Protein AF-A0A2K2UBZ1-F1 (afdb_monomer_lite)

InterPro domains:
  IPR005119 LysR, substrate-binding [PF03466] (10-72)

Sequence (76 aa):
MSSNFGAFPLKNLVKNDLGFTFLPRFAVASELRAGELVEFEAGLGETVITAACCWHKDKWASPLISLFSGLCESGW

Structure (mmCIF, N/CA/C/O backbone):
data_AF-A0A2K2UBZ1-F1
#
_entry.id   AF-A0A2K2UBZ1-F1
#
loop_
_atom_site.group_PDB
_atom_site.id
_atom_site.type_symbol
_atom_site.label_atom_id
_atom_site.label_alt_id
_atom_site.label_comp_id
_atom_site.label_asym_id
_atom_site.label_entity_id
_atom_site.label_seq_id
_atom_site.pdbx_PDB_ins_code
_atom_site.Cartn_x
_atom_site.Cartn_y
_atom_site.Cartn_z
_atom_site.occupancy
_atom_site.B_iso_or_equiv
_atom_site.auth_seq_id
_atom_site.auth_comp_id
_atom_site.auth_asym_id
_atom_site.auth_atom_id
_atom_site.pdbx_PDB_model_num
ATOM 1 N N . MET A 1 1 ? 14.335 -0.135 18.054 1.00 32.19 1 MET A N 1
ATOM 2 C CA . MET A 1 1 ? 13.941 1.208 17.576 1.00 32.19 1 MET A CA 1
ATOM 3 C C . MET A 1 1 ? 12.817 1.023 16.575 1.00 32.19 1 MET A C 1
ATOM 5 O O . MET A 1 1 ? 13.085 0.604 15.460 1.00 32.19 1 MET A O 1
ATOM 9 N N . SER A 1 2 ? 11.567 1.212 17.008 1.00 34.59 2 SER A N 1
ATOM 10 C CA . SER A 1 2 ? 10.405 1.115 16.120 1.00 34.59 2 SER A CA 1
ATOM 11 C C . SER A 1 2 ? 10.315 2.420 15.335 1.00 34.59 2 SER A C 1
ATOM 13 O O . SER A 1 2 ? 10.063 3.480 15.904 1.00 34.59 2 SER A O 1
ATOM 15 N N . SER A 1 3 ? 10.657 2.371 14.054 1.00 33.56 3 SER A N 1
ATOM 16 C CA . SER A 1 3 ? 10.545 3.498 13.138 1.00 33.56 3 SER A CA 1
ATOM 17 C C . SER A 1 3 ? 9.069 3.842 12.939 1.00 33.56 3 SER A C 1
ATOM 19 O O . SER A 1 3 ? 8.345 3.089 12.292 1.00 33.56 3 SER A O 1
ATOM 21 N N . ASN A 1 4 ? 8.641 4.992 13.470 1.00 37.31 4 ASN A N 1
ATOM 22 C CA . ASN A 1 4 ? 7.341 5.624 13.218 1.00 37.31 4 ASN A CA 1
ATOM 23 C C . ASN A 1 4 ? 7.251 6.141 11.769 1.00 37.31 4 ASN A C 1
ATOM 25 O O . ASN A 1 4 ? 7.139 7.340 11.518 1.00 37.31 4 ASN A O 1
ATOM 29 N N . PHE A 1 5 ? 7.336 5.240 10.794 1.00 39.97 5 PHE A N 1
ATOM 30 C CA . PHE A 1 5 ? 7.090 5.561 9.396 1.00 39.97 5 PHE A CA 1
ATOM 31 C C . PHE A 1 5 ? 5.565 5.585 9.186 1.00 39.97 5 PHE A C 1
ATOM 33 O O . PHE A 1 5 ? 4.932 4.539 9.099 1.00 39.97 5 PHE A O 1
ATOM 40 N N . GLY A 1 6 ? 4.953 6.777 9.154 1.00 39.69 6 GLY A N 1
ATOM 41 C CA . GLY A 1 6 ? 3.570 6.937 8.672 1.00 39.69 6 GLY A CA 1
ATOM 42 C C . GLY A 1 6 ? 2.492 7.355 9.680 1.00 39.69 6 GLY A C 1
ATOM 43 O O . GLY A 1 6 ? 1.337 6.928 9.544 1.00 39.69 6 GLY A O 1
ATOM 44 N N . ALA A 1 7 ? 2.801 8.228 10.642 1.00 44.31 7 ALA A N 1
ATOM 45 C CA . ALA A 1 7 ? 1.757 8.938 11.380 1.00 44.31 7 ALA A CA 1
ATOM 46 C C . ALA A 1 7 ? 1.117 10.011 10.477 1.00 44.31 7 ALA A C 1
ATOM 48 O O . ALA A 1 7 ? 1.501 11.176 10.507 1.00 44.31 7 ALA A O 1
ATOM 49 N N . PHE A 1 8 ? 0.133 9.626 9.658 1.00 52.47 8 PHE A N 1
ATOM 50 C CA . PHE A 1 8 ? -0.864 10.593 9.198 1.00 52.47 8 PHE A CA 1
ATOM 51 C C . PHE A 1 8 ? -1.574 11.107 10.462 1.00 52.47 8 PHE A C 1
ATOM 53 O O . PHE A 1 8 ? -2.206 10.293 11.139 1.00 52.47 8 PHE A O 1
ATOM 60 N N . PRO A 1 9 ? -1.490 12.403 10.816 1.00 57.38 9 PRO A N 1
ATOM 61 C CA . PRO A 1 9 ? -2.031 12.916 12.081 1.00 57.38 9 PRO A CA 1
ATOM 62 C C . PRO A 1 9 ?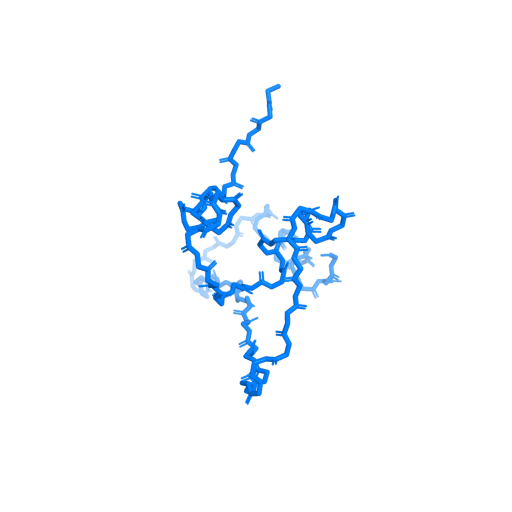 -3.542 12.671 12.234 1.00 57.38 9 PRO A C 1
ATOM 64 O O . PRO A 1 9 ? -4.041 12.552 13.348 1.00 57.38 9 PRO A O 1
ATOM 67 N N . LEU A 1 10 ? -4.250 12.482 11.116 1.00 60.00 10 LEU A N 1
ATOM 68 C CA . LEU A 1 10 ? -5.665 12.105 11.055 1.00 60.00 10 LEU A CA 1
ATOM 69 C C . LEU A 1 10 ? -5.974 10.744 11.701 1.00 60.00 10 LEU A C 1
ATOM 71 O O . LEU A 1 10 ? -7.049 10.579 12.269 1.00 60.00 10 LEU A O 1
ATOM 75 N N . LYS A 1 11 ? -5.039 9.782 11.676 1.00 63.94 11 LYS A N 1
ATOM 76 C CA . LYS A 1 11 ? -5.241 8.449 12.276 1.00 63.94 11 LYS A CA 1
ATOM 77 C C . LYS A 1 11 ? -5.475 8.548 13.781 1.00 63.94 11 LYS A C 1
ATOM 79 O O . LYS A 1 11 ? -6.365 7.89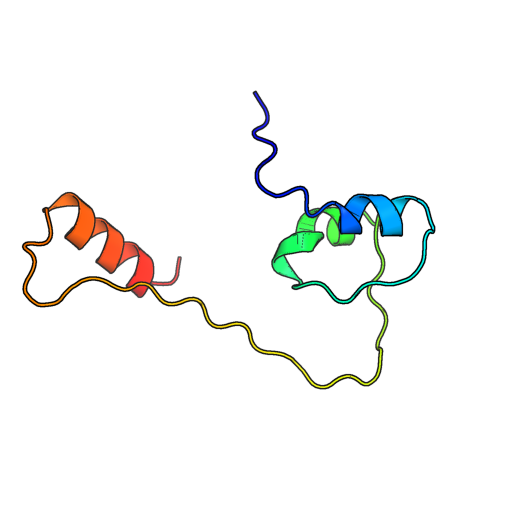4 14.310 1.00 63.94 11 LYS A O 1
ATOM 84 N N . ASN A 1 12 ? -4.709 9.408 14.454 1.00 63.66 12 ASN A N 1
ATO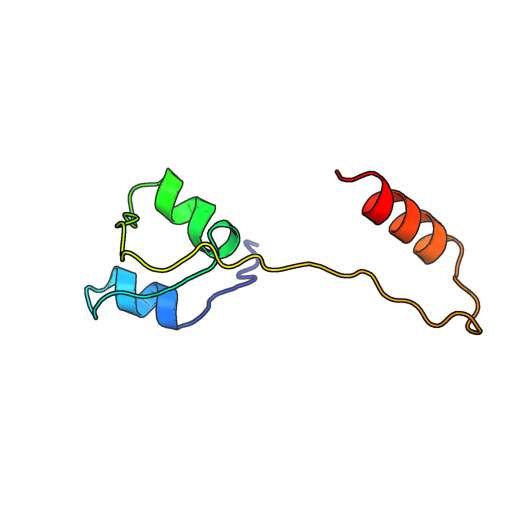M 85 C CA . ASN A 1 12 ? -4.867 9.642 15.886 1.00 63.66 12 ASN A CA 1
ATOM 86 C C . ASN A 1 12 ? -6.167 10.387 16.204 1.00 63.66 12 ASN A C 1
ATOM 88 O O . ASN A 1 12 ? -6.722 10.165 17.268 1.00 63.66 12 ASN A O 1
ATOM 92 N N . LEU A 1 13 ? -6.681 11.231 15.306 1.00 65.19 13 LEU A N 1
ATOM 93 C CA . LEU A 1 13 ? -7.953 11.925 15.532 1.00 65.19 13 LEU A CA 1
ATOM 94 C C . LEU A 1 13 ? -9.132 10.944 15.519 1.00 65.19 13 LEU A C 1
ATOM 96 O O . LEU A 1 13 ? -9.942 10.963 16.440 1.00 65.19 13 LEU A O 1
ATOM 100 N N . VAL A 1 14 ? -9.173 10.019 14.555 1.00 61.78 14 VAL A N 1
ATOM 101 C CA . VAL A 1 14 ? -10.230 8.991 14.499 1.00 61.78 14 VAL A CA 1
ATOM 102 C C . VAL A 1 14 ? -10.136 8.007 15.663 1.00 61.78 14 VAL A C 1
ATOM 104 O O . VAL A 1 14 ? -11.157 7.661 16.244 1.00 61.78 14 VAL A O 1
ATOM 107 N N . LYS A 1 15 ? -8.921 7.628 16.082 1.00 61.81 15 LYS A N 1
ATOM 108 C CA . LYS A 1 15 ? -8.725 6.805 17.291 1.00 61.81 15 LYS A CA 1
ATOM 109 C C . LYS A 1 15 ? -9.187 7.483 18.589 1.00 61.81 15 LYS A C 1
ATOM 111 O O . LYS A 1 15 ? -9.382 6.792 19.577 1.00 61.81 15 LYS A O 1
ATOM 116 N N . ASN A 1 16 ? -9.321 8.811 18.605 1.00 66.94 16 ASN A N 1
ATOM 117 C CA . ASN A 1 16 ? -9.807 9.580 19.756 1.00 66.94 16 ASN A CA 1
ATOM 118 C C . ASN A 1 16 ? -11.260 10.059 19.555 1.00 66.94 16 ASN A C 1
ATOM 120 O O . ASN A 1 16 ? -11.630 11.112 20.069 1.00 66.94 16 ASN A O 1
ATOM 124 N N . ASP A 1 17 ? -12.059 9.325 18.772 1.00 64.00 17 ASP A N 1
ATOM 125 C CA . ASP A 1 17 ? -13.482 9.595 18.511 1.00 64.00 17 ASP A CA 1
ATOM 126 C C . ASP A 1 17 ? -13.787 10.951 17.838 1.00 64.00 17 ASP A C 1
ATOM 128 O O . ASP A 1 17 ? -14.931 11.408 17.809 1.00 64.00 17 ASP A O 1
ATOM 132 N N . LEU A 1 18 ? -12.794 11.601 17.215 1.00 68.81 18 LEU A N 1
ATOM 133 C CA . LEU A 1 18 ? -12.974 12.869 16.492 1.00 68.81 18 LEU A CA 1
ATOM 134 C C . LEU A 1 18 ? -13.432 12.651 15.036 1.00 68.81 18 LEU A C 1
ATOM 136 O O . LEU A 1 18 ? -12.924 13.283 14.108 1.00 68.81 18 LEU A O 1
ATOM 140 N N . GLY A 1 19 ? -14.418 11.770 14.841 1.00 71.94 19 GLY A N 1
ATOM 141 C CA . GLY A 1 19 ? -15.125 11.567 13.572 1.00 71.94 19 GLY A CA 1
ATOM 142 C C . GLY A 1 19 ? -14.612 10.419 12.695 1.00 71.94 19 GLY A C 1
ATOM 143 O O . GLY A 1 19 ? -13.843 9.566 13.125 1.00 71.94 19 GLY A O 1
ATOM 144 N N . PHE A 1 20 ? -15.083 10.389 11.444 1.00 79.25 20 PHE A N 1
ATOM 145 C CA . PHE A 1 20 ? -14.745 9.375 10.440 1.00 79.25 20 PHE A CA 1
ATOM 146 C C . PHE A 1 20 ? -13.724 9.904 9.427 1.00 79.25 20 PHE A C 1
ATOM 148 O O . PHE A 1 20 ? -13.613 11.106 9.188 1.00 79.25 20 PHE A O 1
ATOM 155 N N . THR A 1 21 ? -12.974 9.001 8.798 1.00 81.88 21 THR A N 1
ATOM 156 C CA . THR A 1 21 ? -11.971 9.355 7.789 1.00 81.88 21 THR A CA 1
ATOM 157 C C . THR A 1 21 ? -11.988 8.370 6.629 1.00 81.88 21 THR A C 1
ATOM 15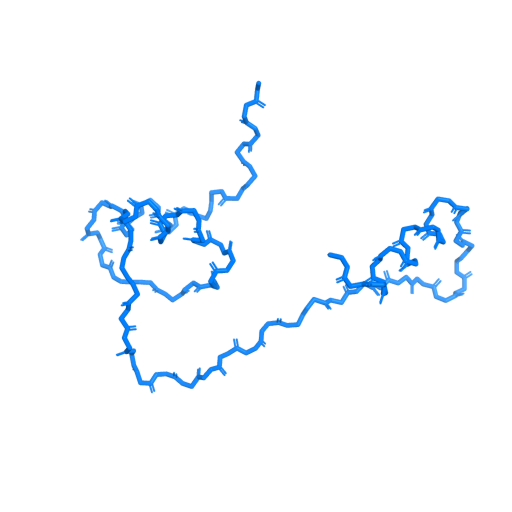9 O O . THR A 1 21 ? -12.381 7.216 6.788 1.00 81.88 21 THR A O 1
ATOM 162 N N . PHE A 1 22 ? -11.536 8.829 5.466 1.00 80.94 22 PHE A N 1
ATOM 163 C CA . PHE A 1 22 ? -11.344 8.006 4.281 1.00 80.94 22 PHE A CA 1
ATOM 164 C C . PHE A 1 22 ? -9.841 7.802 4.076 1.00 80.94 22 PHE A C 1
ATOM 166 O O . PHE A 1 22 ? -9.121 8.744 3.738 1.00 80.94 22 PHE A O 1
ATOM 173 N N . LEU A 1 23 ? -9.352 6.588 4.339 1.00 83.56 23 LEU A N 1
ATOM 174 C CA . LEU A 1 23 ? -7.930 6.250 4.277 1.00 83.56 23 LEU A CA 1
ATOM 175 C C . LEU A 1 23 ? -7.695 5.011 3.405 1.00 83.56 23 LEU A C 1
ATOM 177 O O . LEU A 1 23 ? -8.520 4.098 3.403 1.00 83.56 23 LEU A O 1
ATOM 181 N N . PRO A 1 24 ? -6.541 4.922 2.718 1.00 82.81 24 PRO A N 1
ATOM 182 C CA . PRO A 1 24 ? -6.154 3.703 2.021 1.00 82.81 24 PRO A CA 1
ATOM 183 C C . PRO A 1 24 ? -6.020 2.528 2.992 1.00 82.81 24 PRO A C 1
ATOM 185 O O . PRO A 1 24 ? -5.405 2.664 4.052 1.00 82.81 24 PRO A O 1
ATOM 188 N N . ARG A 1 25 ? -6.506 1.345 2.599 1.00 83.69 25 ARG A N 1
ATOM 189 C CA . ARG A 1 25 ? -6.507 0.149 3.458 1.00 83.69 25 ARG A CA 1
ATOM 190 C C . ARG A 1 25 ? -5.113 -0.229 3.971 1.00 83.69 25 ARG A C 1
ATOM 192 O O . ARG A 1 25 ? -4.966 -0.590 5.135 1.00 83.69 25 ARG A O 1
ATOM 199 N N . PHE A 1 26 ? -4.072 -0.075 3.149 1.00 84.75 26 PHE A N 1
ATOM 200 C CA . PHE A 1 26 ? -2.694 -0.363 3.564 1.00 84.75 26 PHE A CA 1
ATOM 201 C C . PHE A 1 26 ? -2.202 0.546 4.705 1.00 84.75 26 PHE A C 1
ATOM 203 O O . PHE A 1 26 ? -1.327 0.150 5.469 1.00 84.75 26 PHE A O 1
ATOM 210 N N . ALA A 1 27 ? -2.760 1.752 4.849 1.00 85.19 27 ALA A N 1
ATOM 211 C CA . ALA A 1 27 ? -2.330 2.721 5.853 1.00 85.19 27 ALA A CA 1
ATOM 212 C C . ALA A 1 27 ? -2.897 2.440 7.255 1.00 85.19 27 ALA A C 1
ATOM 214 O O . ALA A 1 27 ? -2.373 2.997 8.221 1.00 85.19 27 ALA A O 1
ATOM 215 N N . VAL A 1 28 ? -3.951 1.622 7.355 1.00 86.81 28 VAL A N 1
ATOM 216 C CA . VAL A 1 28 ? -4.660 1.264 8.601 1.00 86.81 28 VAL A CA 1
ATOM 217 C C . VAL A 1 28 ? -4.745 -0.254 8.814 1.00 86.81 28 VAL A C 1
ATOM 219 O O . VAL A 1 28 ? -5.484 -0.735 9.666 1.00 86.81 28 VAL A O 1
ATOM 222 N N . ALA A 1 29 ? -3.991 -1.041 8.039 1.00 87.19 29 ALA A N 1
ATOM 223 C CA . ALA A 1 29 ? -4.062 -2.502 8.065 1.00 87.19 29 ALA A CA 1
ATOM 224 C C . ALA A 1 29 ? -3.668 -3.114 9.424 1.00 87.19 29 ALA A C 1
ATOM 226 O O . ALA A 1 29 ? -4.121 -4.206 9.767 1.00 87.19 29 ALA A O 1
ATOM 227 N N . SER A 1 30 ? -2.797 -2.459 10.193 1.00 86.25 30 SER A N 1
ATOM 228 C CA . SER A 1 30 ? -2.466 -2.853 11.570 1.00 86.25 30 SER A CA 1
ATOM 229 C C . SER A 1 30 ? -3.645 -2.644 12.515 1.00 86.25 30 SER A C 1
ATOM 231 O O . SER A 1 30 ? -4.014 -3.556 13.243 1.00 86.25 30 SER A O 1
ATOM 233 N N . GLU A 1 31 ? -4.261 -1.472 12.457 1.00 85.62 31 GLU A N 1
ATOM 234 C CA . GLU A 1 31 ? -5.372 -1.048 13.303 1.00 85.62 31 GLU A CA 1
ATOM 235 C C . GLU A 1 31 ? -6.642 -1.852 13.044 1.00 85.62 31 GLU A C 1
ATOM 237 O O . GLU A 1 31 ? -7.303 -2.268 13.991 1.00 85.62 31 GLU A O 1
ATOM 242 N N . LEU A 1 32 ? -6.947 -2.122 11.771 1.00 87.06 32 LEU A N 1
ATOM 243 C CA . LEU A 1 32 ? -8.056 -2.992 11.383 1.00 87.06 32 LEU A CA 1
ATOM 244 C C . LEU A 1 32 ? -7.848 -4.417 11.914 1.00 87.06 32 LEU A C 1
ATOM 246 O O . LEU A 1 32 ? -8.783 -5.033 12.413 1.00 87.06 32 LEU A O 1
ATOM 250 N N . ARG A 1 33 ? -6.611 -4.939 11.858 1.00 89.06 33 ARG A N 1
ATOM 251 C CA . ARG A 1 33 ? -6.279 -6.263 12.419 1.00 89.06 33 ARG A CA 1
ATOM 252 C C . ARG A 1 33 ? -6.341 -6.295 13.944 1.00 89.06 33 ARG A C 1
ATOM 254 O O . ARG A 1 33 ? -6.698 -7.325 14.503 1.00 89.06 33 ARG A O 1
ATOM 261 N N . ALA A 1 34 ? -5.983 -5.196 14.599 1.00 88.75 34 ALA A N 1
ATOM 262 C CA . ALA A 1 34 ? -6.036 -5.059 16.050 1.00 88.75 34 ALA A CA 1
ATOM 263 C C . ALA A 1 34 ? -7.453 -4.768 16.583 1.00 88.75 34 ALA A C 1
ATOM 265 O O . ALA A 1 34 ? -7.669 -4.853 17.789 1.00 88.75 34 ALA A O 1
ATOM 266 N N . GLY A 1 35 ? -8.411 -4.429 15.711 1.00 85.12 35 GLY A N 1
ATOM 267 C CA . GLY A 1 35 ? -9.762 -4.014 16.104 1.00 85.12 35 GLY A CA 1
ATOM 268 C C . GLY A 1 35 ? -9.836 -2.597 16.685 1.00 85.12 35 GLY A C 1
ATOM 269 O O . GLY A 1 35 ? -10.852 -2.231 17.263 1.00 85.12 35 GLY A O 1
ATOM 270 N N . GLU A 1 36 ? -8.775 -1.796 16.539 1.00 85.44 36 GLU A N 1
ATOM 271 C CA . GLU A 1 36 ? -8.735 -0.394 16.988 1.00 85.44 36 GLU A CA 1
ATOM 272 C C . GLU A 1 36 ? -9.535 0.535 16.067 1.00 85.44 36 GLU A C 1
ATOM 274 O O . GLU A 1 36 ? -9.953 1.613 16.477 1.00 85.44 36 GLU A O 1
ATOM 279 N N . LEU A 1 37 ? -9.716 0.133 14.807 1.00 84.38 37 LEU A N 1
ATOM 280 C CA . LEU A 1 37 ? -10.526 0.828 13.814 1.00 84.38 37 LEU A CA 1
ATOM 281 C C . LEU A 1 37 ? -11.487 -0.166 13.166 1.00 84.38 37 LEU A C 1
ATOM 283 O O . 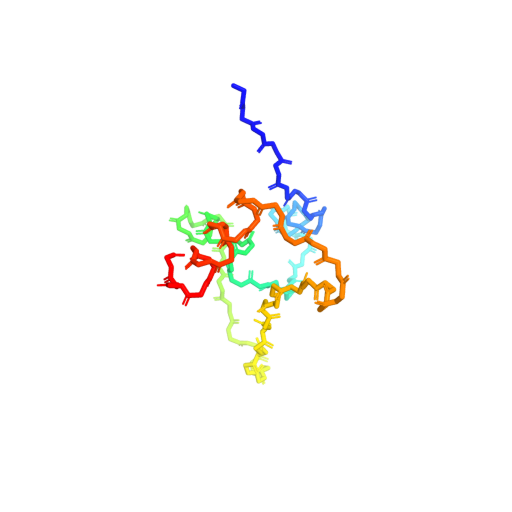LEU A 1 37 ? -11.158 -1.339 12.992 1.00 84.38 37 LEU A O 1
ATOM 287 N N . VAL A 1 38 ? -12.653 0.329 12.764 1.00 85.06 38 VAL A N 1
ATOM 288 C CA . VAL A 1 38 ? -13.661 -0.436 12.027 1.00 85.06 38 VAL A CA 1
ATOM 289 C C . VAL A 1 38 ? -13.894 0.238 10.681 1.00 85.06 38 VAL A C 1
ATOM 291 O O . VAL A 1 38 ? -13.988 1.461 10.590 1.00 85.06 38 VAL A O 1
ATOM 294 N N . GLU A 1 39 ? -13.963 -0.569 9.628 1.00 86.06 39 GLU A N 1
ATOM 295 C CA . GLU A 1 39 ? -14.354 -0.118 8.296 1.00 86.06 39 GLU A CA 1
ATOM 296 C C . GLU A 1 39 ? -15.885 -0.085 8.197 1.00 86.06 39 GLU A C 1
ATOM 298 O O . GLU A 1 39 ? -16.556 -1.014 8.648 1.00 86.06 39 GLU A O 1
ATOM 303 N N . PHE A 1 40 ? -16.438 0.975 7.607 1.00 85.31 40 PHE A N 1
ATOM 304 C CA . PHE A 1 40 ? -17.865 1.072 7.309 1.00 85.31 40 PHE A CA 1
ATOM 305 C C . PHE A 1 40 ? -18.073 1.368 5.827 1.00 85.31 40 PHE A C 1
ATOM 307 O O . PHE A 1 40 ? -17.291 2.086 5.199 1.00 85.31 40 PHE A O 1
ATOM 314 N N . GLU A 1 41 ? -19.145 0.820 5.266 1.00 79.94 41 GLU A N 1
ATOM 315 C CA . GLU A 1 41 ? -19.484 1.022 3.866 1.00 79.94 41 GLU A CA 1
ATOM 316 C C . GLU A 1 41 ? -20.128 2.403 3.685 1.00 79.94 41 GLU A C 1
ATOM 318 O O . GLU A 1 41 ? -21.253 2.651 4.112 1.00 79.94 41 GLU A O 1
ATOM 323 N N . ALA A 1 42 ? -19.387 3.333 3.079 1.00 77.12 42 ALA A N 1
ATOM 324 C CA . ALA A 1 42 ? -19.830 4.715 2.883 1.00 77.12 42 ALA A CA 1
ATOM 325 C C . ALA A 1 42 ? -20.604 4.941 1.566 1.00 77.12 42 ALA A C 1
ATOM 327 O O . ALA A 1 42 ? -20.940 6.080 1.248 1.00 77.12 42 ALA A O 1
ATOM 328 N N . GLY A 1 43 ? -20.836 3.893 0.760 1.00 76.88 43 GLY A N 1
ATOM 329 C CA . GLY A 1 43 ? -21.418 4.014 -0.587 1.00 76.88 43 GLY A CA 1
ATOM 330 C C . GLY A 1 43 ? -20.536 4.784 -1.583 1.00 76.88 43 GLY A C 1
ATOM 331 O O . GLY A 1 43 ? -21.008 5.221 -2.631 1.00 76.88 43 GLY A O 1
ATOM 332 N N . LEU A 1 44 ? -19.259 4.980 -1.245 1.00 74.31 44 LEU A N 1
ATOM 333 C CA . LEU A 1 44 ? -18.256 5.593 -2.109 1.00 74.31 44 LEU A CA 1
ATOM 334 C C . LEU A 1 44 ? -17.677 4.514 -3.031 1.00 74.31 44 LEU A C 1
ATOM 336 O O . LEU A 1 44 ? -17.382 3.410 -2.579 1.00 74.31 44 LEU A O 1
ATOM 340 N N . GLY A 1 45 ? -17.516 4.826 -4.319 1.00 72.38 45 GLY A N 1
ATOM 341 C CA . GLY A 1 45 ? -16.913 3.895 -5.275 1.00 72.38 45 GLY A CA 1
ATOM 342 C C . GLY A 1 45 ? -15.478 3.517 -4.890 1.00 72.38 45 GLY A C 1
ATOM 343 O O . GLY A 1 45 ? -14.761 4.308 -4.269 1.00 72.38 45 GLY A O 1
ATOM 344 N N . GLU A 1 46 ? -15.048 2.313 -5.277 1.00 74.94 46 GLU A N 1
ATOM 345 C CA . GLU A 1 46 ? -13.674 1.868 -5.039 1.00 74.94 46 GLU A CA 1
ATOM 346 C C . GLU A 1 46 ? -12.675 2.850 -5.660 1.00 74.94 46 GLU A C 1
ATOM 348 O O . GLU A 1 46 ? -12.712 3.153 -6.854 1.00 74.94 46 GLU A O 1
ATOM 353 N N . THR A 1 47 ? -11.765 3.361 -4.831 1.00 75.38 47 THR A N 1
ATOM 354 C CA . THR A 1 47 ? -10.684 4.239 -5.280 1.00 75.38 47 THR A CA 1
ATOM 355 C C . THR A 1 47 ? -9.405 3.426 -5.403 1.00 75.38 47 THR A C 1
ATOM 357 O O . THR A 1 47 ? -8.836 2.993 -4.400 1.00 75.38 47 THR A O 1
ATOM 360 N N . VAL A 1 48 ? -8.932 3.232 -6.634 1.00 80.06 48 VAL A N 1
ATOM 361 C CA . VAL A 1 48 ? -7.678 2.520 -6.901 1.00 80.06 48 VAL A CA 1
ATOM 362 C C . VAL A 1 48 ? -6.513 3.500 -6.829 1.00 80.06 48 VAL A C 1
ATOM 364 O O . VAL A 1 48 ? -6.419 4.440 -7.618 1.00 80.06 48 VAL A O 1
ATOM 367 N N . ILE A 1 49 ? -5.595 3.260 -5.895 1.00 81.38 49 ILE A N 1
ATOM 368 C CA . ILE A 1 49 ? -4.323 3.982 -5.816 1.00 81.38 49 ILE A CA 1
ATOM 369 C C . ILE A 1 49 ? -3.259 3.129 -6.502 1.00 81.38 49 ILE A C 1
ATOM 371 O O . ILE A 1 49 ? -2.987 2.011 -6.070 1.00 81.38 49 ILE A O 1
ATOM 375 N N . THR A 1 50 ? -2.653 3.659 -7.565 1.00 82.69 50 THR A N 1
ATOM 376 C CA . THR A 1 50 ? -1.599 2.968 -8.323 1.00 82.69 50 THR A CA 1
ATOM 377 C C . THR A 1 50 ? -0.225 3.437 -7.854 1.00 82.69 50 THR A C 1
ATOM 379 O O . THR A 1 50 ? 0.052 4.637 -7.855 1.00 82.69 50 THR A O 1
ATOM 382 N N . ALA A 1 51 ? 0.646 2.503 -7.475 1.00 82.88 51 ALA A N 1
ATOM 383 C CA . ALA A 1 51 ? 2.059 2.788 -7.247 1.00 82.88 51 ALA A CA 1
ATOM 384 C C . ALA A 1 51 ? 2.831 2.661 -8.570 1.00 82.88 51 ALA A C 1
ATOM 386 O O . ALA A 1 51 ? 2.651 1.689 -9.298 1.00 82.88 51 ALA A O 1
ATOM 387 N N . ALA A 1 52 ? 3.694 3.632 -8.874 1.00 85.69 52 ALA A N 1
ATOM 388 C CA . ALA A 1 52 ? 4.549 3.613 -10.058 1.00 85.69 52 ALA A CA 1
ATOM 389 C C . ALA A 1 52 ? 6.023 3.716 -9.647 1.00 85.69 52 ALA A C 1
ATOM 391 O O . ALA A 1 52 ? 6.395 4.604 -8.878 1.00 85.69 52 ALA A O 1
ATOM 392 N N . CYS A 1 53 ? 6.858 2.815 -10.171 1.00 85.06 53 CYS A N 1
ATOM 393 C CA . CYS A 1 53 ? 8.311 2.892 -10.049 1.00 85.06 53 CYS A CA 1
ATOM 394 C C . CYS A 1 53 ? 8.868 3.547 -11.319 1.00 85.06 53 CYS A C 1
ATOM 396 O O . CYS A 1 53 ? 8.730 2.998 -12.410 1.00 85.06 53 CYS A O 1
ATOM 398 N N . CYS A 1 54 ? 9.452 4.740 -11.194 1.00 83.94 54 CYS A N 1
ATOM 399 C CA . CYS A 1 54 ? 9.881 5.546 -12.337 1.00 83.94 54 CYS A CA 1
ATOM 400 C C . CYS A 1 54 ? 11.395 5.780 -12.304 1.00 83.94 54 CYS A C 1
ATOM 402 O O . CYS A 1 54 ? 11.929 6.237 -11.293 1.00 83.94 54 CYS A O 1
ATOM 404 N N . TRP A 1 55 ? 12.076 5.568 -13.434 1.00 83.12 55 TRP A N 1
ATOM 405 C CA . TRP A 1 55 ? 13.463 5.995 -13.635 1.00 83.12 55 TRP A CA 1
ATOM 406 C C . TRP A 1 55 ? 13.613 6.775 -14.946 1.00 83.12 55 TRP A C 1
ATOM 408 O O . TRP A 1 55 ? 12.787 6.684 -15.854 1.00 83.12 55 TRP A O 1
ATOM 418 N N . HIS A 1 56 ? 14.674 7.576 -15.048 1.00 83.88 56 HIS A N 1
ATOM 419 C CA . HIS A 1 56 ? 14.948 8.340 -16.262 1.00 83.88 56 HIS A CA 1
ATOM 420 C C . HIS A 1 56 ? 15.627 7.454 -17.311 1.00 83.88 56 HIS A C 1
ATOM 422 O O . HIS A 1 56 ? 16.759 7.025 -17.091 1.00 83.88 56 HIS A O 1
ATOM 428 N N . LYS A 1 57 ? 14.983 7.248 -18.467 1.00 80.88 57 LYS A N 1
ATOM 429 C CA . LYS A 1 57 ? 15.463 6.352 -19.539 1.00 80.88 57 LYS A CA 1
ATOM 430 C C . LYS A 1 57 ? 16.916 6.599 -19.980 1.00 80.88 57 LYS A C 1
ATOM 432 O O . LYS A 1 57 ? 17.625 5.648 -20.273 1.00 80.88 57 LYS A O 1
ATOM 437 N N . ASP A 1 58 ? 17.364 7.858 -19.971 1.00 82.81 58 ASP A N 1
ATOM 438 C CA . ASP A 1 58 ? 18.706 8.239 -20.441 1.00 82.81 58 ASP A CA 1
ATOM 439 C C . ASP A 1 58 ? 19.742 8.358 -19.306 1.00 82.81 58 ASP A C 1
ATOM 441 O O . ASP A 1 58 ? 20.890 8.728 -19.548 1.00 82.81 58 ASP A O 1
ATOM 445 N N . LYS A 1 59 ? 19.360 8.087 -18.047 1.00 85.44 59 LYS A N 1
ATOM 446 C CA . LYS A 1 59 ? 20.322 8.017 -16.939 1.00 85.44 59 LYS A CA 1
ATOM 447 C C . LYS A 1 59 ? 20.773 6.578 -16.753 1.00 85.44 59 LYS A C 1
ATOM 449 O O . LYS A 1 59 ? 19.953 5.665 -16.725 1.00 85.44 59 LYS A O 1
ATOM 454 N N . TRP A 1 60 ? 22.078 6.390 -16.565 1.00 84.56 60 TRP A N 1
ATOM 455 C CA . TRP A 1 60 ? 22.630 5.082 -16.233 1.00 84.56 60 TRP A CA 1
ATOM 456 C C . TRP A 1 60 ? 21.998 4.550 -14.939 1.00 84.56 60 TRP A C 1
ATOM 458 O O . TRP A 1 60 ? 22.108 5.173 -13.880 1.00 84.56 60 TRP A O 1
ATOM 468 N N . ALA A 1 61 ? 21.338 3.395 -15.032 1.00 84.81 61 ALA A N 1
ATOM 469 C CA . ALA A 1 61 ? 20.908 2.631 -13.874 1.00 84.81 61 ALA A CA 1
ATOM 470 C C . ALA A 1 61 ? 22.119 1.893 -13.298 1.00 84.81 61 ALA A C 1
ATOM 472 O O . ALA A 1 61 ? 22.739 1.066 -13.973 1.00 84.81 61 ALA A O 1
ATOM 473 N N . SER A 1 62 ? 22.466 2.194 -12.047 1.00 89.56 62 SER A N 1
ATOM 474 C CA . SER A 1 62 ? 23.486 1.414 -11.354 1.00 89.56 62 SER A CA 1
ATOM 475 C C . SER A 1 62 ? 23.028 -0.048 -11.237 1.00 89.56 62 SER A C 1
ATOM 477 O O . SER A 1 62 ? 21.820 -0.302 -11.192 1.00 89.56 62 SER A O 1
ATOM 479 N N . PRO A 1 63 ? 23.953 -1.018 -11.123 1.00 90.00 63 PRO A N 1
ATOM 480 C CA . PRO A 1 63 ? 23.588 -2.425 -10.941 1.00 90.00 63 PRO A CA 1
ATOM 481 C C . PRO A 1 63 ? 22.583 -2.657 -9.798 1.00 90.00 63 PRO A C 1
ATOM 483 O O . PRO A 1 63 ? 21.711 -3.515 -9.905 1.00 90.00 63 PRO A O 1
ATOM 486 N N . LEU A 1 64 ? 22.659 -1.847 -8.735 1.00 89.81 64 LEU A N 1
ATOM 487 C CA . LEU A 1 64 ? 21.722 -1.882 -7.611 1.00 89.81 64 LEU A CA 1
ATOM 488 C C . LEU A 1 64 ? 20.299 -1.452 -8.007 1.00 89.81 64 LEU A C 1
ATOM 490 O O . LEU A 1 64 ? 19.336 -2.086 -7.589 1.00 89.81 64 LEU A O 1
ATOM 494 N N . ILE A 1 65 ? 20.158 -0.395 -8.812 1.00 90.00 65 ILE A N 1
ATOM 495 C CA . ILE A 1 65 ? 18.849 0.081 -9.286 1.00 90.00 65 ILE A CA 1
ATOM 496 C C . ILE A 1 65 ? 18.225 -0.921 -10.254 1.00 90.00 65 ILE A C 1
ATOM 498 O O . ILE A 1 65 ? 17.028 -1.170 -10.166 1.00 90.00 65 ILE A O 1
ATOM 502 N N . SER A 1 66 ? 19.020 -1.545 -11.125 1.00 89.31 66 SER A N 1
ATOM 503 C CA . SER A 1 66 ? 18.522 -2.596 -12.019 1.00 89.31 66 SER A CA 1
ATOM 504 C C . SER A 1 66 ? 17.982 -3.797 -11.240 1.00 89.31 66 SER A C 1
ATOM 506 O O . SER A 1 66 ? 16.907 -4.301 -11.556 1.00 89.31 66 SER A O 1
ATOM 508 N N . LEU A 1 67 ? 18.687 -4.218 -10.182 1.00 90.94 67 LEU A N 1
ATOM 509 C CA . LEU A 1 67 ? 18.206 -5.267 -9.282 1.00 90.94 67 LEU A CA 1
ATOM 510 C C . LEU A 1 67 ? 16.898 -4.848 -8.595 1.00 90.94 67 LEU A C 1
ATOM 512 O O . LEU A 1 67 ? 15.939 -5.614 -8.574 1.00 90.94 67 LEU A O 1
ATOM 516 N N . PHE A 1 68 ? 16.847 -3.622 -8.066 1.00 90.19 68 PHE A N 1
ATOM 517 C CA . PHE A 1 68 ?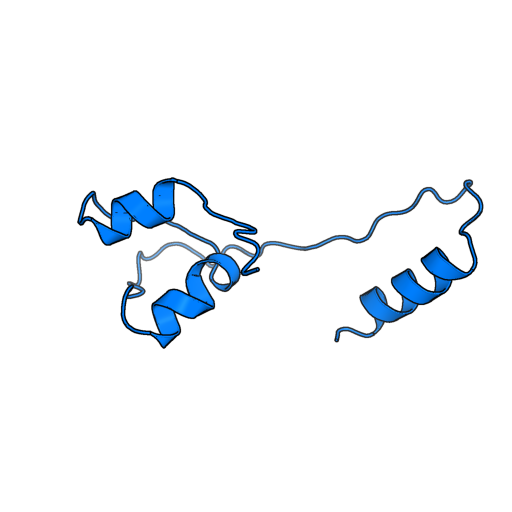 15.661 -3.090 -7.399 1.00 90.19 68 PHE A CA 1
ATOM 518 C C . PHE A 1 68 ? 14.451 -2.997 -8.341 1.00 90.19 68 PHE A C 1
ATOM 520 O O . PHE A 1 68 ? 13.356 -3.378 -7.945 1.00 90.19 68 PHE A O 1
ATOM 527 N N . SER A 1 69 ? 14.641 -2.577 -9.597 1.00 88.00 69 SER A N 1
ATOM 528 C CA . SER A 1 69 ? 13.570 -2.554 -10.605 1.00 88.00 69 SER A CA 1
ATOM 529 C C . SER A 1 69 ? 13.000 -3.949 -10.844 1.00 88.00 69 SER A C 1
ATOM 531 O O . SER A 1 69 ? 11.786 -4.124 -10.814 1.00 88.00 69 SER A O 1
ATOM 533 N N . GLY A 1 70 ? 13.865 -4.961 -10.979 1.00 89.81 70 GLY A N 1
ATOM 534 C CA . GLY A 1 70 ? 13.423 -6.351 -11.122 1.00 89.81 70 GLY A CA 1
ATOM 535 C C . GLY A 1 70 ? 12.632 -6.856 -9.910 1.00 89.81 70 GLY A C 1
ATOM 536 O O . GLY A 1 70 ? 11.672 -7.612 -10.063 1.00 89.81 70 GLY A O 1
ATOM 537 N N . LEU A 1 71 ? 12.977 -6.404 -8.700 1.00 90.94 71 LEU A N 1
ATOM 538 C CA . LEU A 1 71 ? 12.192 -6.697 -7.496 1.00 90.94 71 LEU A CA 1
ATOM 539 C C . LEU A 1 71 ? 10.820 -6.009 -7.528 1.00 90.94 71 LEU A C 1
ATOM 541 O O . LEU A 1 71 ? 9.821 -6.645 -7.207 1.00 90.94 71 LEU A O 1
ATOM 545 N N . CYS A 1 72 ? 10.751 -4.747 -7.959 1.00 88.00 72 CYS A N 1
ATOM 546 C CA . CYS A 1 72 ? 9.482 -4.030 -8.102 1.00 88.00 72 CYS A CA 1
ATOM 547 C C . CYS A 1 72 ? 8.562 -4.651 -9.166 1.00 88.00 72 CYS A C 1
ATOM 549 O O . CYS A 1 72 ? 7.350 -4.685 -8.975 1.00 88.00 72 CYS A O 1
ATOM 551 N N . GLU A 1 73 ? 9.118 -5.144 -10.272 1.00 85.94 73 GLU A N 1
ATOM 552 C CA . GLU A 1 73 ? 8.359 -5.768 -11.365 1.00 85.94 73 GLU A CA 1
ATOM 553 C C . GLU A 1 73 ? 7.860 -7.177 -11.023 1.00 85.94 73 GLU A C 1
ATOM 555 O O . GLU A 1 73 ? 6.823 -7.602 -11.527 1.00 85.94 73 GLU A O 1
ATOM 560 N N . SER A 1 74 ? 8.569 -7.903 -10.154 1.00 84.25 74 SER A N 1
ATOM 561 C CA . SER A 1 74 ? 8.207 -9.278 -9.780 1.00 84.25 74 SER A CA 1
ATOM 562 C C . SER A 1 74 ? 7.088 -9.383 -8.735 1.00 84.25 74 SER A C 1
ATOM 564 O O . SER A 1 74 ? 6.670 -10.495 -8.423 1.00 84.25 74 SER A O 1
ATOM 566 N N . GLY A 1 75 ? 6.544 -8.253 -8.264 1.00 69.12 75 GLY A N 1
ATOM 567 C CA . GLY A 1 75 ? 5.287 -8.212 -7.506 1.00 69.12 75 GLY A CA 1
ATOM 568 C C . GLY A 1 75 ? 5.327 -8.891 -6.133 1.00 69.12 75 GLY A C 1
ATOM 569 O O . GLY A 1 75 ? 4.331 -9.502 -5.745 1.00 69.12 75 GLY A O 1
ATOM 570 N N . TRP A 1 76 ? 6.460 -8.805 -5.429 1.00 46.28 76 TRP A N 1
ATOM 571 C CA . TRP A 1 76 ? 6.613 -9.289 -4.049 1.00 46.28 76 TRP A CA 1
ATOM 572 C C . TRP A 1 76 ? 5.918 -8.394 -3.020 1.00 46.28 76 TRP A C 1
ATOM 574 O O . TRP A 1 76 ? 6.012 -7.151 -3.152 1.00 46.28 76 TRP A O 1
#

Secondary structure (DSSP, 8-state):
----TT--HHHHHHHTT-------GGGSHHHHHHTSS-----SPPP-PPPP-----TTSPPPHHHHHHHHHHHTT-

Foldseek 3Di:
DPPPPAPPVVVVCVLVVVDDDDDDCVNCVVCCVVVSDDDDCPVDDDDDDDDDDDDDPPDDDDPVNVVVVVVVVVPD

Organism: NCBI:txid2070686

pLDDT: mean 75.97, std 15.65, range [32.19, 90.94]

Radius of gyration: 17.81 Å; chains: 1; bounding box: 45×22×40 Å